Protein AF-T1JLQ7-F1 (afdb_monomer)

Solvent-accessible surface area (backbone atoms only — not comparable to full-atom values): 6907 Å² total; per-residue (Å²): 130,58,70,66,63,51,51,53,50,53,52,53,52,49,52,54,32,50,50,35,43,52,52,20,44,56,39,34,32,53,50,39,44,56,54,45,49,69,65,42,47,67,55,52,51,51,57,48,54,60,64,57,67,78,54,85,83,66,60,71,68,65,51,54,50,54,48,51,49,52,51,50,53,52,50,52,50,53,30,51,53,48,30,54,50,51,54,52,53,52,38,51,51,38,30,52,45,31,39,65,68,73,32,59,87,49,60,69,72,59,25,52,55,50,18,46,48,50,26,23,50,50,45,34,46,57,33,62,67,68,117

Nearest PDB structures (foldseek):
  8bt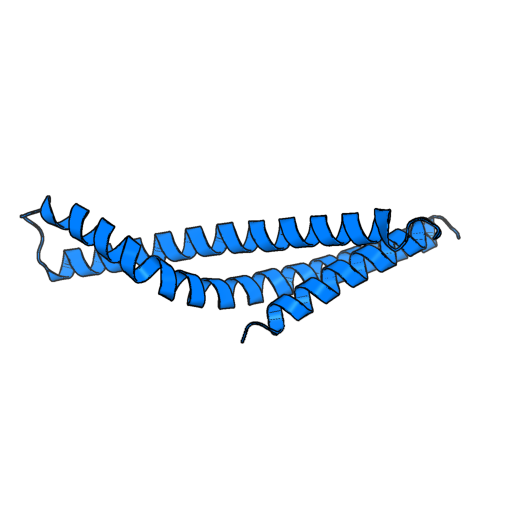k-assembly1_TC  TM=8.262E-01  e=4.090E-11  Canis lupus familiaris
  8rjd-assembly1_7  TM=8.054E-01  e=7.002E-11  Canis lupus familiaris
  8bf9-assembly1_G  TM=7.679E-01  e=6.349E-10  Ovis aries
  8b6l-assembly1_G  TM=8.122E-01  e=8.852E-09  Homo sapiens

InterPro domains:
  IPR009779 Translocon-associated protein subunit gamma [PF07074] (1-129)

Sequence (131 aa):
MDLYQSAILFVVITIVSTWLVAFAYRNVKFVLKHKIAQKREEAVSRDVMKKLVDDKKMAKKEKDERVLWKKNEVADYEATTFSIFYNNALYLMLVIFASFYLLRTVAPTVNYILSISIASGFIALLSTGTR

Secondary structure (DSSP, 8-state):
--HHHHHHHHHHHHHHHHHHHHHHHHHHHHHHHHHHHHHHHHHHHHHHHHHHSS-TTS-HHHHHHHHHHHHHHHHHHHHHHHHHHHHHHHHHHHHHHIIIIISTTS-HHHHHHHHHHHHHHHHHHHHHH--

Structure (mmCIF, N/CA/C/O backbone):
data_AF-T1JLQ7-F1
#
_entry.id   AF-T1JLQ7-F1
#
loop_
_atom_site.group_PDB
_atom_site.id
_atom_site.type_symbol
_atom_site.label_atom_id
_atom_site.label_alt_id
_atom_site.label_comp_id
_atom_site.label_asym_id
_atom_site.label_entity_id
_atom_site.label_seq_id
_atom_site.pdbx_PDB_ins_code
_atom_site.Cartn_x
_atom_site.Cartn_y
_atom_site.Cartn_z
_atom_site.occupancy
_atom_site.B_iso_or_equiv
_atom_site.auth_seq_id
_atom_site.auth_comp_id
_atom_site.auth_asym_id
_atom_site.auth_atom_id
_atom_site.pdbx_PDB_model_num
ATOM 1 N N . MET A 1 1 ? 12.356 -3.024 -27.732 1.00 56.62 1 MET A N 1
ATOM 2 C CA . MET A 1 1 ? 11.722 -3.944 -26.767 1.00 56.62 1 MET A CA 1
ATOM 3 C C . MET A 1 1 ? 10.509 -4.526 -27.450 1.00 56.62 1 MET A C 1
ATOM 5 O O . MET A 1 1 ? 9.632 -3.753 -27.819 1.00 56.62 1 MET A O 1
ATOM 9 N N . ASP A 1 2 ? 10.480 -5.838 -27.662 1.00 66.75 2 ASP A N 1
ATOM 10 C CA . ASP A 1 2 ? 9.300 -6.499 -28.213 1.00 66.75 2 ASP A CA 1
ATOM 11 C C . ASP A 1 2 ? 8.096 -6.281 -27.295 1.00 66.75 2 ASP A C 1
ATOM 13 O O . ASP A 1 2 ? 8.197 -6.328 -26.061 1.00 66.75 2 ASP A O 1
ATOM 17 N N . LEU A 1 3 ? 6.947 -5.998 -27.908 1.00 65.88 3 LEU A N 1
ATOM 18 C CA . LEU A 1 3 ? 5.705 -5.670 -27.208 1.00 65.88 3 LEU A CA 1
ATOM 19 C C . LEU A 1 3 ? 5.325 -6.777 -26.209 1.00 65.88 3 LEU A C 1
ATOM 21 O O . LEU A 1 3 ? 4.904 -6.493 -25.092 1.00 65.88 3 LEU A O 1
ATOM 25 N N . TYR A 1 4 ? 5.569 -8.034 -26.593 1.00 69.38 4 TYR A N 1
ATOM 26 C CA . TYR A 1 4 ? 5.339 -9.226 -25.777 1.00 69.38 4 TYR A CA 1
ATOM 27 C C . TYR A 1 4 ? 6.219 -9.280 -24.526 1.00 69.38 4 TYR A C 1
ATOM 29 O O . TYR A 1 4 ? 5.720 -9.519 -23.428 1.00 69.38 4 TYR A O 1
ATOM 37 N N . GLN A 1 5 ? 7.519 -9.014 -24.660 1.00 68.25 5 GLN A N 1
ATOM 38 C CA . GLN A 1 5 ? 8.440 -9.025 -23.522 1.00 68.25 5 GLN A CA 1
ATOM 39 C C . GLN A 1 5 ? 8.147 -7.869 -22.555 1.00 68.25 5 GLN A C 1
ATOM 41 O O . GLN A 1 5 ? 8.216 -8.037 -21.337 1.00 68.25 5 GLN A O 1
ATOM 46 N N . SER A 1 6 ? 7.744 -6.713 -23.091 1.00 72.06 6 SER A N 1
ATOM 47 C CA . SER A 1 6 ? 7.282 -5.582 -22.281 1.00 72.06 6 SER A CA 1
ATOM 48 C C . SER A 1 6 ? 5.995 -5.939 -21.534 1.00 72.06 6 SER A C 1
ATOM 50 O O . SER A 1 6 ? 5.924 -5.734 -20.327 1.00 72.06 6 SER A O 1
ATOM 52 N N . ALA A 1 7 ? 5.006 -6.533 -22.211 1.00 76.44 7 ALA A N 1
ATOM 53 C CA . ALA A 1 7 ? 3.726 -6.919 -21.616 1.00 76.44 7 ALA A CA 1
ATOM 54 C C . ALA A 1 7 ? 3.891 -7.897 -20.443 1.00 76.44 7 ALA A C 1
ATOM 56 O O . ALA A 1 7 ? 3.270 -7.712 -19.398 1.00 76.44 7 ALA A O 1
ATOM 57 N N . ILE A 1 8 ? 4.777 -8.888 -20.576 1.00 81.06 8 ILE A N 1
ATOM 58 C CA . ILE A 1 8 ? 5.090 -9.831 -19.492 1.00 81.06 8 ILE A CA 1
ATOM 59 C C . ILE A 1 8 ? 5.674 -9.089 -18.282 1.00 81.06 8 ILE A C 1
ATOM 61 O O . ILE A 1 8 ? 5.226 -9.301 -17.156 1.00 81.06 8 ILE A O 1
ATOM 65 N N . LEU A 1 9 ? 6.623 -8.174 -18.502 1.00 79.31 9 LEU A N 1
ATOM 66 C CA . LEU A 1 9 ? 7.206 -7.360 -17.431 1.00 79.31 9 LEU A CA 1
ATOM 67 C C . LEU A 1 9 ? 6.160 -6.477 -16.737 1.00 79.31 9 LEU A C 1
ATOM 69 O O . LEU A 1 9 ? 6.143 -6.415 -15.510 1.00 79.31 9 LEU A O 1
ATOM 73 N N . PHE A 1 10 ? 5.260 -5.844 -17.494 1.00 80.31 10 PHE A N 1
ATOM 74 C CA . PHE A 1 10 ? 4.155 -5.051 -16.946 1.00 80.31 10 PHE A CA 1
ATOM 75 C C . PHE A 1 10 ? 3.239 -5.891 -16.050 1.00 80.31 10 PHE A C 1
ATOM 77 O O . PHE A 1 10 ? 2.894 -5.459 -14.950 1.00 80.31 10 PHE A O 1
ATOM 84 N N . VAL A 1 11 ? 2.879 -7.102 -16.480 1.00 84.56 11 VAL A N 1
ATOM 85 C CA . VAL A 1 11 ? 2.036 -8.013 -15.692 1.00 84.56 11 VAL A CA 1
ATOM 86 C C . VAL A 1 11 ? 2.743 -8.426 -14.402 1.00 84.56 11 VAL A C 1
ATOM 88 O O . VAL A 1 11 ? 2.161 -8.309 -13.324 1.00 84.56 11 VAL A O 1
ATOM 91 N N . VAL A 1 12 ? 4.010 -8.841 -14.484 1.00 85.81 12 VAL A N 1
ATOM 92 C CA . VAL A 1 12 ? 4.786 -9.259 -13.306 1.00 85.81 12 VAL A CA 1
ATOM 93 C C . VAL A 1 12 ? 4.918 -8.111 -12.305 1.00 85.81 12 VAL A C 1
ATOM 95 O O . VAL A 1 12 ? 4.637 -8.301 -11.122 1.00 85.81 12 VAL A O 1
ATOM 98 N N . ILE A 1 13 ? 5.273 -6.907 -12.765 1.00 84.62 13 ILE A N 1
ATOM 99 C CA . ILE A 1 13 ? 5.430 -5.749 -11.876 1.00 84.62 13 ILE A CA 1
ATOM 100 C C . ILE A 1 13 ? 4.102 -5.361 -11.220 1.00 84.62 13 ILE A C 1
ATOM 102 O O . ILE A 1 13 ? 4.081 -4.988 -10.048 1.00 84.62 13 ILE A O 1
ATOM 106 N N . THR A 1 14 ? 2.990 -5.491 -11.948 1.00 83.69 14 THR A N 1
ATOM 107 C CA . THR A 1 14 ? 1.653 -5.175 -11.437 1.00 83.69 14 THR A CA 1
ATOM 108 C C . THR A 1 14 ? 1.226 -6.173 -10.366 1.00 83.69 14 THR A C 1
ATOM 110 O O . THR A 1 14 ? 0.666 -5.777 -9.347 1.00 83.69 14 THR A O 1
ATOM 113 N N . ILE A 1 15 ? 1.516 -7.464 -10.544 1.00 86.25 15 ILE A N 1
ATOM 114 C CA . ILE A 1 15 ? 1.210 -8.492 -9.539 1.00 86.25 15 ILE A CA 1
ATOM 115 C C . ILE A 1 15 ? 2.026 -8.251 -8.264 1.00 86.25 15 ILE A C 1
ATOM 117 O O . ILE A 1 15 ? 1.469 -8.253 -7.165 1.00 86.25 15 ILE A O 1
ATOM 121 N N . VAL A 1 16 ? 3.330 -7.990 -8.404 1.00 84.62 16 VAL A N 1
ATOM 122 C CA . VAL A 1 16 ? 4.218 -7.719 -7.263 1.00 84.62 16 VAL A CA 1
ATOM 123 C C . VAL A 1 16 ? 3.789 -6.448 -6.524 1.00 84.62 16 VAL A C 1
ATOM 125 O O . VAL A 1 16 ? 3.693 -6.458 -5.296 1.00 84.62 16 VAL A O 1
ATOM 128 N N . SER A 1 17 ? 3.468 -5.369 -7.245 1.00 78.81 17 SER A N 1
ATOM 129 C CA . SER A 1 17 ? 3.020 -4.120 -6.622 1.00 78.81 17 SER A CA 1
ATOM 130 C C . SER A 1 17 ? 1.670 -4.280 -5.928 1.00 78.81 17 SER A C 1
ATOM 132 O O . SER A 1 17 ? 1.506 -3.816 -4.802 1.00 78.81 17 SER A O 1
ATOM 134 N N . THR A 1 18 ? 0.734 -5.010 -6.540 1.00 83.88 18 THR A N 1
ATOM 135 C CA . THR A 1 18 ? -0.572 -5.318 -5.943 1.00 83.88 18 THR A CA 1
ATOM 136 C C . THR A 1 18 ? -0.397 -6.080 -4.635 1.00 83.88 18 THR A C 1
ATOM 138 O O . THR A 1 18 ? -1.051 -5.761 -3.644 1.00 83.88 18 THR A O 1
ATOM 141 N N . TRP A 1 19 ? 0.523 -7.048 -4.593 1.00 84.19 19 TRP A N 1
ATOM 142 C CA . TRP A 1 19 ? 0.819 -7.796 -3.375 1.00 84.19 19 TRP A CA 1
ATOM 143 C C . TRP A 1 19 ? 1.427 -6.913 -2.274 1.00 84.19 19 TRP A C 1
ATOM 145 O O . TRP A 1 19 ? 0.986 -6.975 -1.126 1.00 84.19 19 TRP A O 1
ATOM 155 N N . LEU A 1 20 ? 2.378 -6.037 -2.615 1.00 74.44 20 LEU A N 1
ATOM 156 C CA . LEU A 1 20 ? 2.984 -5.089 -1.668 1.00 74.44 20 LEU 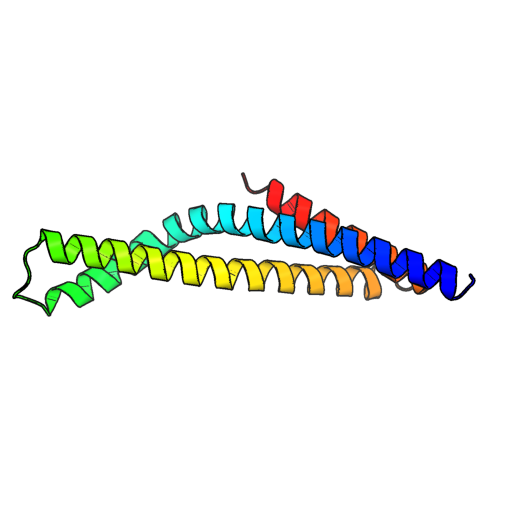A CA 1
ATOM 157 C C . LEU A 1 20 ? 1.969 -4.080 -1.113 1.00 74.44 20 LEU A C 1
ATOM 159 O O . LEU A 1 20 ? 1.958 -3.796 0.086 1.00 74.44 20 LEU A O 1
ATOM 163 N N . VAL A 1 21 ? 1.078 -3.571 -1.963 1.00 74.69 21 VAL A N 1
ATOM 164 C CA . VAL A 1 21 ? 0.002 -2.663 -1.551 1.00 74.69 21 VAL A CA 1
ATOM 165 C C . VAL A 1 21 ? -1.023 -3.401 -0.680 1.00 74.69 21 VAL A C 1
ATOM 167 O O . VAL A 1 21 ? -1.442 -2.877 0.353 1.00 74.69 21 VAL A O 1
ATOM 170 N N . ALA A 1 22 ? -1.356 -4.654 -1.010 1.00 75.00 22 ALA A N 1
ATOM 171 C CA . ALA A 1 22 ? -2.217 -5.499 -0.184 1.00 75.00 22 ALA A CA 1
ATOM 172 C C . ALA A 1 22 ? -1.618 -5.766 1.206 1.00 75.00 22 ALA A C 1
ATOM 174 O O . ALA A 1 22 ? -2.320 -5.694 2.221 1.00 75.00 22 ALA A O 1
ATOM 175 N N . PHE A 1 23 ? -0.311 -6.020 1.269 1.00 74.19 23 PHE A N 1
ATOM 176 C CA . PHE A 1 23 ? 0.425 -6.156 2.522 1.00 74.19 23 PHE A CA 1
ATOM 177 C C . PHE A 1 23 ? 0.361 -4.868 3.355 1.00 74.19 23 PHE A C 1
ATOM 179 O O . PHE A 1 23 ? 0.061 -4.912 4.551 1.00 74.19 23 PHE A O 1
ATOM 186 N N . ALA A 1 24 ? 0.542 -3.711 2.716 1.00 70.31 24 ALA A N 1
ATOM 187 C CA . ALA A 1 24 ? 0.423 -2.422 3.380 1.00 70.31 24 ALA A CA 1
ATOM 188 C C . ALA A 1 24 ? -1.001 -2.122 3.874 1.00 70.31 24 ALA A C 1
ATOM 190 O O . ALA A 1 24 ? -1.152 -1.576 4.964 1.00 70.31 24 ALA A O 1
ATOM 191 N N . TYR A 1 25 ? -2.068 -2.508 3.157 1.00 65.31 25 TYR A N 1
ATOM 192 C CA . TYR A 1 25 ? -3.435 -2.387 3.698 1.00 65.31 25 TYR A CA 1
ATOM 193 C C . TYR A 1 25 ? -3.588 -3.156 5.004 1.00 65.31 25 TYR A C 1
ATOM 195 O O . TYR A 1 25 ? -4.184 -2.648 5.951 1.00 65.31 25 TYR A O 1
ATOM 203 N N . ARG A 1 26 ? -3.034 -4.369 5.076 1.00 66.38 26 ARG A N 1
ATOM 204 C CA . ARG A 1 26 ? -3.149 -5.221 6.262 1.00 66.38 26 ARG A CA 1
ATOM 205 C C . ARG A 1 26 ? -2.437 -4.612 7.470 1.00 66.38 26 ARG A C 1
ATOM 207 O O . ARG A 1 26 ? -3.012 -4.557 8.556 1.00 66.38 26 ARG A O 1
ATOM 214 N N . ASN A 1 27 ? -1.225 -4.113 7.262 1.00 66.06 27 ASN A N 1
ATOM 215 C CA . ASN A 1 27 ? -0.403 -3.536 8.320 1.00 66.06 27 ASN A CA 1
ATOM 216 C C . ASN A 1 27 ? -0.888 -2.137 8.742 1.00 66.06 27 ASN A C 1
ATOM 218 O O . ASN A 1 27 ? -1.017 -1.879 9.939 1.00 66.06 27 ASN A O 1
ATOM 222 N N . VAL A 1 28 ? -1.261 -1.260 7.800 1.00 59.78 28 VAL A N 1
ATOM 223 C CA . VAL A 1 28 ? -1.864 0.044 8.129 1.00 59.78 28 VAL A CA 1
ATOM 224 C C . VAL A 1 28 ? -3.193 -0.143 8.844 1.00 59.78 28 VAL A C 1
ATOM 226 O O . VAL A 1 28 ? -3.409 0.526 9.846 1.00 59.78 28 VAL A O 1
ATOM 229 N N . LYS A 1 29 ? -4.053 -1.085 8.427 1.00 54.19 29 LYS A N 1
ATOM 230 C CA . LYS A 1 29 ? -5.295 -1.406 9.153 1.00 54.19 29 LYS A CA 1
ATOM 231 C C . LYS A 1 29 ? -5.022 -1.792 10.609 1.00 54.19 29 LYS A C 1
ATOM 233 O O . LYS A 1 29 ? -5.760 -1.361 11.489 1.00 54.19 29 LYS A O 1
ATOM 238 N N . PHE A 1 30 ? -3.972 -2.568 10.875 1.00 57.28 30 PHE A N 1
ATOM 239 C CA . PHE A 1 30 ? -3.616 -2.986 12.233 1.00 57.28 30 PHE A CA 1
ATOM 240 C C . PHE A 1 30 ? -3.158 -1.804 13.104 1.00 57.28 30 PHE A C 1
ATOM 242 O O . PHE A 1 30 ? -3.676 -1.602 14.202 1.00 57.28 30 PHE A O 1
ATOM 249 N N . VAL A 1 31 ? -2.258 -0.965 12.581 1.00 57.44 31 VAL A N 1
ATOM 250 C CA . VAL A 1 31 ? -1.769 0.241 13.272 1.00 57.44 31 VAL A CA 1
ATOM 251 C C . VAL A 1 31 ? -2.890 1.264 13.470 1.00 57.44 31 VAL A C 1
ATOM 253 O O . VAL A 1 31 ? -3.019 1.862 14.542 1.00 57.44 31 VAL A O 1
ATOM 256 N N . LEU A 1 32 ? -3.733 1.464 12.455 1.00 55.66 32 LEU A N 1
ATOM 257 C CA . LEU A 1 32 ? -4.857 2.386 12.545 1.00 55.66 32 LEU A CA 1
ATOM 258 C C . LEU A 1 32 ? -5.941 1.887 13.474 1.00 55.66 32 LEU A C 1
ATOM 260 O O . LEU A 1 32 ? -6.494 2.711 14.184 1.00 55.66 32 LEU A O 1
ATOM 264 N N . LYS A 1 33 ? -6.226 0.584 13.536 1.00 51.38 33 LYS A N 1
ATOM 265 C CA . LYS A 1 33 ? -7.180 0.048 14.512 1.00 51.38 33 LYS A CA 1
ATOM 266 C C . LYS A 1 33 ? -6.742 0.388 15.938 1.00 51.38 33 LYS A C 1
ATOM 268 O O . LYS A 1 33 ? -7.568 0.845 16.716 1.00 51.38 33 LYS A O 1
ATOM 273 N N . HIS A 1 34 ? -5.449 0.282 16.251 1.00 56.12 34 HIS A N 1
ATOM 274 C CA . HIS A 1 34 ? -4.917 0.683 17.557 1.00 56.12 34 HIS A CA 1
ATOM 275 C C . HIS A 1 34 ? -5.005 2.203 17.797 1.00 56.12 34 HIS A C 1
ATOM 277 O O . HIS A 1 34 ? -5.506 2.644 18.830 1.00 56.12 34 HIS A O 1
ATOM 283 N N . LYS A 1 35 ? -4.574 3.032 16.834 1.00 54.03 35 LYS A N 1
ATOM 284 C CA . LYS A 1 35 ? -4.598 4.504 16.975 1.00 54.03 35 LYS A CA 1
ATOM 285 C C . LYS A 1 35 ? -6.013 5.096 16.964 1.00 54.03 35 LYS A C 1
ATOM 287 O O . LYS A 1 35 ? -6.278 6.059 17.679 1.00 54.03 35 LYS A O 1
ATOM 292 N N . ILE A 1 36 ? -6.917 4.543 16.158 1.00 53.34 36 ILE A N 1
ATOM 293 C CA . ILE A 1 36 ? -8.330 4.932 16.094 1.00 53.34 36 ILE A CA 1
ATOM 294 C C . ILE A 1 36 ? -9.042 4.456 17.353 1.00 53.34 36 ILE A C 1
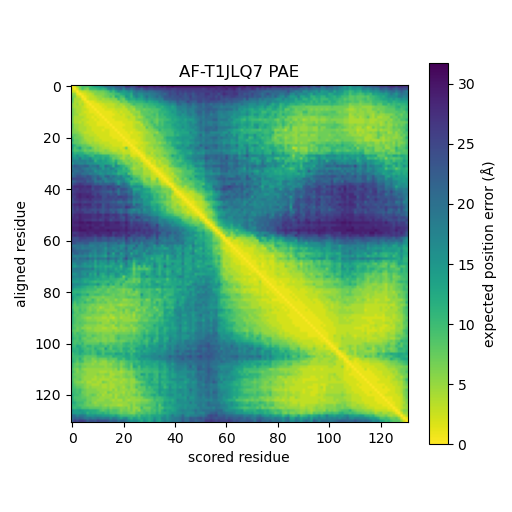ATOM 296 O O . ILE A 1 36 ? -9.766 5.260 17.922 1.00 53.34 36 ILE A O 1
ATOM 300 N N . ALA A 1 37 ? -8.787 3.242 17.856 1.00 52.38 37 ALA A N 1
ATOM 301 C CA . ALA A 1 37 ? -9.308 2.819 19.158 1.00 52.38 37 ALA A CA 1
ATOM 302 C C . ALA A 1 37 ? -8.933 3.828 20.256 1.00 52.38 37 ALA A C 1
ATOM 304 O O . ALA A 1 37 ? -9.825 4.319 20.934 1.00 52.38 37 ALA A O 1
ATOM 305 N N . GLN A 1 38 ? -7.669 4.261 20.324 1.00 53.22 38 GLN A N 1
ATOM 306 C CA . GLN A 1 38 ? -7.216 5.255 21.307 1.00 53.22 38 GLN A CA 1
ATOM 307 C C . GLN A 1 38 ? -7.819 6.662 21.116 1.00 53.22 38 GLN A C 1
ATOM 309 O O . GLN A 1 38 ? -8.150 7.321 22.095 1.00 53.22 38 GLN A O 1
ATOM 314 N N . LYS A 1 39 ? -7.976 7.157 19.877 1.00 57.81 39 LYS A N 1
ATOM 315 C CA . LYS A 1 39 ? -8.512 8.516 19.617 1.00 57.81 39 LYS A CA 1
ATOM 316 C C . LYS A 1 39 ? -10.041 8.601 19.573 1.00 57.81 39 LYS A C 1
ATOM 318 O O . LYS A 1 39 ? -10.597 9.658 19.864 1.00 57.81 39 LYS A O 1
ATOM 323 N N . ARG A 1 40 ? -10.732 7.535 19.162 1.00 51.78 40 ARG A N 1
ATOM 324 C CA . ARG A 1 40 ? -12.201 7.478 19.068 1.00 51.78 40 ARG A CA 1
ATOM 325 C C . ARG A 1 40 ? -12.847 6.897 20.320 1.00 51.78 40 ARG A C 1
ATOM 327 O O . ARG A 1 40 ? -14.035 7.156 20.489 1.00 51.78 40 ARG A O 1
ATOM 334 N N . GLU A 1 41 ? -12.125 6.213 21.215 1.00 50.28 41 GLU A N 1
ATOM 335 C CA . GLU A 1 41 ? -12.685 5.735 22.491 1.00 50.28 41 GLU A CA 1
ATOM 336 C C . GLU A 1 41 ? -13.409 6.852 23.245 1.00 50.28 41 GLU A C 1
ATOM 338 O O . GLU A 1 41 ? -14.570 6.700 23.619 1.00 50.28 41 GLU A O 1
ATOM 343 N N . GLU A 1 42 ? -12.771 8.012 23.402 1.00 51.88 42 GLU A N 1
ATOM 344 C CA . GLU A 1 42 ? -13.319 9.116 24.195 1.00 51.88 42 GLU A CA 1
ATOM 345 C C . GLU A 1 42 ? -14.487 9.852 23.521 1.00 51.88 42 GLU A C 1
ATOM 347 O O . GLU A 1 42 ? -15.365 10.399 24.198 1.00 51.88 42 GLU A O 1
ATOM 352 N N . ALA A 1 43 ? -14.508 9.910 22.188 1.00 53.19 43 ALA A N 1
ATOM 353 C CA . ALA A 1 43 ? -15.589 10.540 21.428 1.00 53.19 43 ALA A CA 1
ATOM 354 C C . ALA A 1 43 ? -16.808 9.610 21.351 1.00 53.19 43 ALA A C 1
ATOM 356 O O . ALA A 1 43 ? -17.927 10.000 21.680 1.00 53.19 43 ALA A O 1
ATOM 357 N N . VAL A 1 44 ? -16.570 8.338 21.029 1.00 51.56 44 VAL A N 1
ATOM 358 C CA . VAL A 1 44 ? -17.611 7.317 20.930 1.00 51.56 44 VAL A CA 1
ATOM 359 C C . VAL A 1 44 ? -18.168 6.973 22.318 1.00 51.56 44 VAL A C 1
ATOM 361 O O . VAL A 1 44 ? -19.364 6.732 22.455 1.00 51.56 44 VAL A O 1
ATOM 364 N N . SER A 1 45 ? -17.365 7.004 23.389 1.00 51.88 45 SER A N 1
ATOM 365 C CA . SER A 1 45 ? -17.889 6.832 24.752 1.00 51.88 45 SER A CA 1
ATOM 366 C C . SER A 1 45 ? -18.844 7.954 25.163 1.00 51.88 45 SER A C 1
ATOM 368 O O . SER A 1 45 ? -19.885 7.668 25.751 1.00 51.88 45 SER A O 1
ATOM 370 N N . ARG A 1 46 ? -18.575 9.205 24.764 1.00 60.41 46 ARG A N 1
ATOM 371 C CA . ARG A 1 46 ? -19.488 10.340 24.994 1.00 60.41 46 ARG A CA 1
ATOM 372 C C . ARG A 1 46 ? -20.782 10.245 24.190 1.00 60.41 46 ARG A C 1
ATOM 374 O O . ARG A 1 46 ? -21.853 10.457 24.757 1.00 60.41 46 ARG A O 1
ATOM 381 N N . ASP A 1 47 ? -20.700 9.903 22.908 1.00 57.72 47 ASP A N 1
ATOM 382 C CA . ASP A 1 47 ? -21.887 9.801 22.049 1.00 57.72 47 ASP A CA 1
ATOM 383 C C . ASP A 1 47 ? -22.786 8.629 22.437 1.00 57.72 47 ASP A C 1
ATOM 385 O O . ASP A 1 47 ? -24.016 8.725 22.393 1.00 57.72 47 ASP A O 1
ATOM 389 N N . VAL A 1 48 ? -22.184 7.526 22.878 1.00 55.31 48 VAL A N 1
ATOM 390 C CA . VAL A 1 48 ? -22.946 6.365 23.317 1.00 55.31 48 VAL A CA 1
ATOM 391 C C . VAL A 1 48 ? -23.535 6.569 24.716 1.00 55.31 48 VAL A C 1
ATOM 393 O O . VAL A 1 48 ? -24.692 6.213 24.935 1.00 55.31 48 VAL A O 1
ATOM 396 N N . MET A 1 49 ? -22.817 7.232 25.630 1.00 52.41 49 MET A N 1
ATOM 397 C CA . MET A 1 49 ? -23.378 7.636 26.924 1.00 52.41 49 MET A CA 1
ATOM 398 C C . MET A 1 49 ? -24.589 8.565 26.739 1.00 52.41 49 MET A C 1
ATOM 400 O O . MET A 1 49 ? -25.583 8.399 27.436 1.00 52.41 49 MET A O 1
ATOM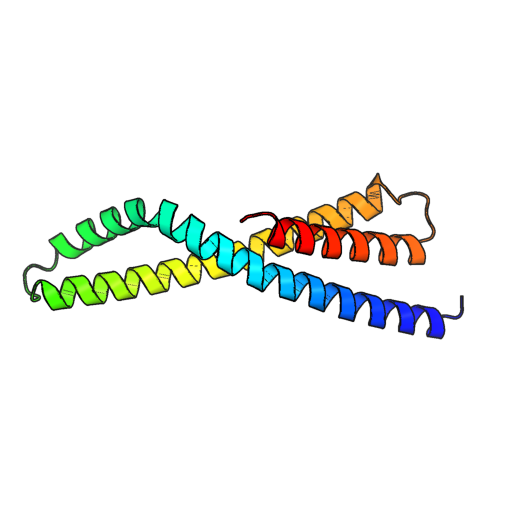 404 N N . LYS A 1 50 ? -24.566 9.478 25.754 1.00 59.91 50 LYS A N 1
ATOM 405 C CA . LYS A 1 50 ? -25.723 10.328 25.417 1.00 59.91 50 LYS A CA 1
ATOM 406 C C . LYS A 1 50 ? -26.927 9.536 24.898 1.00 59.91 50 LYS A C 1
ATOM 408 O O . LYS A 1 50 ? -28.040 9.811 25.325 1.00 59.91 50 LYS A O 1
ATOM 413 N N . LYS A 1 51 ? -26.724 8.539 24.027 1.00 56.38 51 LYS A N 1
ATOM 414 C CA . LYS A 1 51 ? -27.825 7.711 23.487 1.00 56.38 51 LYS A CA 1
ATOM 415 C C . LYS A 1 51 ? -28.430 6.739 24.510 1.00 56.38 51 LYS A C 1
ATOM 417 O O . LYS A 1 51 ? -29.585 6.360 24.371 1.00 56.38 51 LYS A O 1
ATOM 422 N N . LEU A 1 52 ? -27.682 6.345 25.542 1.00 51.41 52 LEU A N 1
ATOM 423 C CA . LEU A 1 52 ? -28.165 5.445 26.602 1.00 51.41 52 LEU A CA 1
ATOM 424 C C . LEU A 1 52 ? -29.001 6.127 27.692 1.00 51.41 52 LEU A C 1
ATOM 426 O O . LEU A 1 52 ? -29.656 5.428 28.474 1.00 51.41 52 LEU A O 1
ATOM 430 N N . VAL A 1 53 ? -28.964 7.460 27.768 1.00 54.03 53 VAL A N 1
ATOM 431 C CA . VAL A 1 53 ? -29.731 8.240 28.752 1.00 54.03 53 VAL A CA 1
ATOM 432 C C . VAL A 1 53 ? -31.231 8.236 28.430 1.00 54.03 53 VAL A C 1
ATOM 434 O O . VAL A 1 53 ? -32.033 8.247 29.364 1.00 54.03 53 VAL A O 1
ATOM 437 N N . ASP A 1 54 ? -31.619 8.121 27.155 1.00 53.22 54 ASP A N 1
ATOM 438 C CA . ASP A 1 54 ? -33.033 8.115 26.745 1.00 53.22 54 ASP A CA 1
ATOM 439 C C . ASP A 1 54 ? -33.759 6.791 27.042 1.00 53.22 54 ASP A C 1
ATOM 441 O O . ASP A 1 54 ? -34.962 6.775 27.301 1.00 53.22 54 ASP A O 1
ATOM 445 N N . ASP A 1 55 ? -33.045 5.665 27.099 1.00 50.16 55 ASP A N 1
ATOM 446 C CA . ASP A 1 55 ? -33.679 4.344 27.142 1.00 50.16 55 ASP A CA 1
ATOM 447 C C . ASP A 1 55 ? -33.852 3.811 28.574 1.00 50.16 55 ASP A C 1
ATOM 449 O O . ASP A 1 55 ? -33.302 2.782 28.949 1.00 50.16 55 ASP A O 1
ATOM 453 N N . LYS A 1 56 ? -34.593 4.502 29.449 1.00 55.12 56 LYS A N 1
ATOM 454 C CA . LYS A 1 56 ? -34.714 4.189 30.900 1.00 55.12 56 LYS A CA 1
ATOM 455 C C . LYS A 1 56 ? -35.173 2.757 31.290 1.00 55.12 56 LYS A C 1
ATOM 457 O O . LYS A 1 56 ? -35.200 2.466 32.482 1.00 55.12 56 LYS A O 1
ATOM 462 N N . LYS A 1 57 ? -35.495 1.854 30.348 1.00 56.41 57 LYS A N 1
ATOM 463 C CA . LYS A 1 57 ? -36.108 0.530 30.610 1.00 56.41 57 LYS A CA 1
ATOM 464 C C . LYS A 1 57 ? -35.243 -0.727 30.399 1.00 56.41 57 LYS A C 1
ATOM 466 O O . LYS A 1 57 ? -35.712 -1.802 30.754 1.00 56.41 57 LYS A O 1
ATOM 471 N N . MET A 1 58 ? -34.013 -0.650 29.880 1.00 55.41 58 MET A N 1
ATOM 472 C CA . MET A 1 58 ? -33.162 -1.857 29.737 1.00 55.41 58 MET A CA 1
ATOM 473 C C . MET A 1 58 ? -32.157 -2.023 30.889 1.00 55.41 58 MET A C 1
ATOM 475 O O . MET A 1 58 ? -31.608 -1.034 31.389 1.00 55.41 58 MET A O 1
ATOM 479 N N . ALA A 1 59 ? -31.902 -3.276 31.289 1.00 62.22 59 ALA A N 1
ATOM 480 C CA . ALA A 1 59 ? -30.939 -3.636 32.326 1.00 62.22 59 ALA A CA 1
ATOM 481 C C . ALA A 1 59 ? -29.530 -3.125 31.973 1.00 62.22 59 ALA A C 1
ATOM 483 O O . ALA A 1 59 ? -29.073 -3.250 30.837 1.00 62.22 59 ALA A O 1
ATOM 484 N N . LYS A 1 60 ? -28.832 -2.553 32.962 1.00 63.94 60 LYS A N 1
ATOM 485 C CA . LYS A 1 60 ? -27.547 -1.847 32.790 1.00 63.94 60 LYS A CA 1
ATOM 486 C C . LYS A 1 60 ? -26.496 -2.678 32.027 1.00 63.94 60 LYS A C 1
ATOM 488 O O . LYS A 1 60 ? -25.841 -2.149 31.141 1.00 63.94 60 LYS A O 1
ATOM 493 N N . LYS A 1 61 ? -26.429 -3.990 32.292 1.00 65.94 61 LYS A N 1
ATOM 494 C CA . LYS A 1 61 ? -25.531 -4.933 31.599 1.00 65.94 61 LYS A CA 1
ATOM 495 C C . LYS A 1 61 ? -25.831 -5.097 30.104 1.00 65.94 61 LYS A C 1
ATOM 497 O O . LYS A 1 61 ? -24.910 -5.069 29.301 1.00 65.94 61 LYS A O 1
ATOM 502 N N . GLU A 1 62 ? -27.099 -5.251 29.730 1.00 69.50 62 GLU A N 1
ATOM 503 C CA . GLU A 1 62 ? -27.490 -5.515 28.336 1.00 69.50 62 GLU A CA 1
ATOM 504 C C . GLU A 1 62 ? -27.294 -4.271 27.453 1.00 69.50 62 GLU A C 1
ATOM 506 O O . GLU A 1 62 ? -26.931 -4.357 26.280 1.00 69.50 62 GLU A O 1
ATOM 511 N N . LYS A 1 63 ? -27.475 -3.087 28.051 1.00 66.94 63 LYS A N 1
ATOM 512 C CA . LYS A 1 63 ? -27.114 -1.807 27.437 1.00 66.94 63 LYS A CA 1
ATOM 513 C C . LYS A 1 63 ? -25.615 -1.702 27.202 1.00 66.94 63 LYS A C 1
ATOM 515 O O . LYS A 1 63 ? -25.220 -1.438 26.072 1.00 66.94 63 LYS A O 1
ATOM 520 N N . ASP A 1 64 ? -24.801 -1.924 28.234 1.00 67.62 64 ASP A N 1
ATOM 521 C CA . ASP A 1 64 ? -23.342 -1.802 28.142 1.00 67.62 64 ASP A CA 1
ATOM 522 C C . ASP A 1 64 ? -22.750 -2.763 27.096 1.00 67.62 64 ASP A C 1
ATOM 524 O O . ASP A 1 64 ? -21.824 -2.396 26.375 1.00 67.62 64 ASP A O 1
ATOM 528 N N . GLU A 1 65 ? -23.334 -3.951 26.926 1.00 74.69 65 GLU A N 1
ATOM 529 C CA . GLU A 1 65 ? -22.909 -4.926 25.918 1.00 74.69 65 GLU A CA 1
ATOM 530 C C . GLU A 1 65 ? -23.274 -4.508 24.484 1.00 74.69 65 GLU A C 1
ATOM 532 O O . GLU A 1 65 ? -22.417 -4.525 23.598 1.00 74.69 65 GLU A O 1
ATOM 537 N N . ARG A 1 66 ? -24.506 -4.033 24.241 1.00 70.19 66 ARG A N 1
ATOM 538 C CA . ARG A 1 66 ? -24.901 -3.499 22.918 1.00 70.19 66 ARG A CA 1
ATOM 539 C C . ARG A 1 66 ? -24.089 -2.275 22.531 1.00 70.19 66 ARG A C 1
ATOM 541 O O . ARG A 1 66 ? -23.775 -2.071 21.362 1.00 70.19 66 ARG A O 1
ATOM 548 N N . VAL A 1 67 ? -23.761 -1.457 23.518 1.00 68.75 67 VAL A N 1
ATOM 549 C CA . VAL A 1 67 ? -22.881 -0.303 23.382 1.00 68.75 67 VAL A CA 1
ATOM 550 C C . VAL A 1 67 ? -21.507 -0.768 22.950 1.00 68.75 67 VAL A C 1
ATOM 552 O O . VAL A 1 67 ? -21.029 -0.308 21.921 1.00 68.75 67 VAL A O 1
ATOM 555 N N . LEU A 1 68 ? -20.906 -1.713 23.671 1.00 67.88 68 LEU A N 1
ATOM 556 C CA . LEU A 1 68 ? -19.591 -2.251 23.342 1.00 67.88 68 LEU A CA 1
ATOM 557 C C . LEU A 1 68 ? -19.555 -2.851 21.927 1.00 67.88 68 LEU A C 1
ATOM 559 O O . LEU A 1 68 ? -18.643 -2.554 21.158 1.00 67.88 68 LEU A O 1
ATOM 563 N N . TRP A 1 69 ? -20.587 -3.617 21.560 1.00 73.56 69 TRP A N 1
ATOM 564 C CA . TRP A 1 69 ? -20.770 -4.159 20.212 1.00 73.56 69 TRP A CA 1
ATOM 565 C C . TRP A 1 69 ? -20.782 -3.046 19.161 1.00 73.56 69 TRP A C 1
ATOM 567 O O . TRP A 1 69 ? -20.000 -3.073 18.213 1.00 73.56 69 TRP A O 1
ATOM 577 N N . LYS A 1 70 ? -21.626 -2.023 19.348 1.00 72.38 70 LYS A N 1
ATOM 578 C CA . LYS A 1 70 ? -21.796 -0.947 18.362 1.00 72.38 70 LYS A CA 1
ATOM 579 C C . LYS A 1 70 ? -20.555 -0.064 18.270 1.00 72.38 70 LYS A C 1
ATOM 581 O O . LYS A 1 70 ? -20.235 0.425 17.192 1.00 72.38 70 LYS A O 1
ATOM 586 N N . LYS A 1 71 ? -19.826 0.101 19.381 1.00 67.88 71 LYS A N 1
ATOM 587 C CA . LYS A 1 71 ? -18.511 0.752 19.406 1.00 67.88 71 LYS A CA 1
ATOM 588 C C . LYS A 1 71 ? -17.494 -0.022 18.569 1.00 67.88 71 LYS A C 1
ATOM 590 O O . LYS A 1 71 ? -16.807 0.597 17.764 1.00 67.88 71 LYS A O 1
ATOM 595 N N . ASN A 1 72 ? -17.426 -1.344 18.723 1.00 71.44 72 ASN A N 1
ATOM 596 C CA . ASN A 1 72 ? -16.523 -2.186 17.936 1.00 71.44 72 ASN A CA 1
ATOM 597 C C . ASN A 1 72 ? -16.885 -2.193 16.449 1.00 71.44 72 ASN A C 1
ATOM 599 O O . ASN A 1 72 ? -15.999 -2.048 15.614 1.00 71.44 72 ASN A O 1
ATOM 603 N N . GLU A 1 73 ? -18.170 -2.300 16.115 1.00 74.75 73 GLU A N 1
ATOM 604 C CA . GLU A 1 73 ? -18.634 -2.313 14.725 1.00 74.75 73 GLU A CA 1
ATOM 605 C C . GLU A 1 73 ? -18.319 -0.988 14.011 1.00 74.75 73 GLU A C 1
ATOM 607 O O . GLU A 1 73 ? -17.737 -0.984 12.925 1.00 74.75 73 GLU A O 1
ATOM 612 N N . VAL A 1 74 ? -18.616 0.152 14.651 1.00 71.75 74 VAL A N 1
ATOM 613 C CA . VAL A 1 74 ? -18.300 1.481 14.101 1.00 71.75 74 VAL A CA 1
ATOM 614 C C . VAL A 1 74 ? -16.788 1.689 14.001 1.00 71.75 74 VAL A C 1
ATOM 616 O O . VAL A 1 74 ? -16.312 2.196 12.987 1.00 71.75 74 VAL A O 1
ATOM 619 N N . ALA A 1 75 ? -16.018 1.264 15.007 1.00 65.69 75 ALA A N 1
ATOM 620 C CA . ALA A 1 75 ? -14.562 1.372 14.979 1.00 65.69 75 ALA A CA 1
ATOM 621 C C . ALA A 1 75 ? -13.939 0.530 13.855 1.00 65.69 75 ALA A C 1
ATOM 623 O O . ALA A 1 75 ? -13.050 1.013 13.154 1.00 65.69 75 ALA A O 1
ATOM 624 N N . ASP A 1 76 ? -14.419 -0.697 13.637 1.00 70.31 76 ASP A N 1
ATOM 625 C CA . ASP A 1 76 ? -13.928 -1.556 12.559 1.00 70.31 76 ASP A CA 1
ATOM 626 C C . ASP A 1 76 ? -14.317 -1.023 11.174 1.00 70.31 76 ASP A C 1
ATOM 628 O O . ASP A 1 76 ? -13.506 -1.099 10.240 1.00 70.31 76 ASP A O 1
ATOM 632 N N . TYR A 1 77 ? -15.506 -0.430 11.033 1.00 73.12 77 TYR A N 1
ATOM 633 C CA . TYR A 1 77 ? -15.947 0.191 9.784 1.00 73.12 77 TYR A CA 1
ATOM 634 C C . TYR A 1 77 ? -15.151 1.461 9.447 1.00 73.12 77 TYR A C 1
ATOM 636 O O . TYR A 1 77 ? -14.626 1.590 8.335 1.00 73.12 77 TYR A O 1
ATOM 644 N N . GLU A 1 78 ? -15.001 2.382 10.407 1.00 69.06 78 GLU A N 1
ATOM 645 C CA . GLU A 1 78 ? -14.217 3.610 10.227 1.00 69.06 78 GLU A CA 1
ATOM 646 C C . GLU A 1 78 ? -12.736 3.287 9.966 1.00 69.06 78 GLU A C 1
ATOM 648 O O . GLU A 1 78 ? -12.137 3.843 9.042 1.00 69.06 78 GLU A O 1
ATOM 653 N N . ALA A 1 79 ? -12.148 2.338 10.706 1.00 67.12 79 ALA A N 1
ATOM 654 C CA . ALA A 1 79 ? -10.758 1.928 10.510 1.00 67.12 79 ALA A CA 1
ATOM 655 C C . ALA A 1 79 ? -10.533 1.257 9.149 1.00 67.12 79 ALA A C 1
ATOM 657 O O . ALA A 1 79 ? -9.531 1.522 8.478 1.00 67.12 79 ALA A O 1
ATOM 658 N N . THR A 1 80 ? -11.468 0.414 8.703 1.00 71.62 80 THR A N 1
ATOM 659 C CA . THR A 1 80 ? -11.374 -0.228 7.385 1.00 71.62 80 THR A CA 1
ATOM 660 C C . THR A 1 80 ? -11.483 0.812 6.272 1.00 71.62 80 THR A C 1
ATOM 662 O O . THR A 1 80 ? -10.623 0.852 5.396 1.00 71.62 80 THR A O 1
ATOM 665 N N . THR A 1 81 ? -12.456 1.720 6.344 1.00 75.12 81 THR A N 1
ATOM 666 C CA . THR A 1 81 ? -12.642 2.765 5.326 1.00 75.12 81 THR A CA 1
ATOM 667 C C . THR A 1 81 ? -11.432 3.695 5.243 1.00 75.12 81 THR A C 1
ATOM 669 O O . THR A 1 81 ? -10.919 3.960 4.155 1.00 75.12 81 THR A O 1
ATOM 672 N N . PHE A 1 82 ? -10.918 4.147 6.391 1.00 70.88 82 PHE A N 1
ATOM 673 C CA . PHE A 1 82 ? -9.767 5.043 6.421 1.00 70.88 82 PHE A CA 1
ATOM 674 C C . PHE A 1 82 ? -8.494 4.351 5.925 1.00 70.88 82 PHE A C 1
ATOM 676 O O . PHE A 1 82 ? -7.742 4.946 5.159 1.00 70.88 82 PHE A O 1
ATOM 683 N N . SER A 1 83 ? -8.244 3.098 6.322 1.00 65.44 83 SER A N 1
ATOM 684 C CA . SER A 1 83 ? -7.049 2.365 5.870 1.00 65.44 83 SER A CA 1
ATOM 685 C C . SER A 1 83 ? -7.024 2.165 4.352 1.00 65.44 83 SER A C 1
ATOM 687 O O . SER A 1 83 ? -5.970 2.337 3.739 1.00 65.44 83 SER A O 1
ATOM 689 N N . ILE A 1 84 ? -8.177 1.885 3.734 1.00 76.38 84 ILE A N 1
ATOM 690 C CA . ILE A 1 84 ? -8.303 1.785 2.274 1.00 76.38 84 ILE A CA 1
ATOM 691 C C . ILE A 1 84 ? -8.032 3.144 1.624 1.00 76.38 84 ILE A C 1
ATOM 693 O O . ILE A 1 84 ? -7.201 3.240 0.721 1.00 76.38 84 ILE A O 1
ATOM 697 N N . PHE A 1 85 ? -8.708 4.199 2.087 1.00 76.50 85 PHE A N 1
ATOM 698 C CA . PHE A 1 85 ? -8.580 5.531 1.500 1.00 76.50 85 PHE A CA 1
ATOM 699 C C . PHE A 1 85 ? -7.157 6.085 1.620 1.00 76.50 85 PHE A C 1
ATOM 701 O O . PHE A 1 85 ? -6.588 6.520 0.623 1.00 76.50 85 PHE A O 1
ATOM 708 N N . TYR A 1 86 ? -6.562 6.027 2.814 1.00 73.44 86 TYR A N 1
ATOM 709 C CA . TYR A 1 86 ? -5.236 6.581 3.081 1.00 73.44 86 TYR A CA 1
ATOM 710 C C . TYR A 1 86 ? -4.154 5.899 2.242 1.00 73.44 86 TYR A C 1
ATOM 712 O O . TYR A 1 86 ? -3.384 6.582 1.570 1.00 73.44 86 TYR A O 1
ATOM 720 N N . ASN A 1 87 ? -4.131 4.564 2.208 1.00 74.69 87 ASN A N 1
ATOM 721 C CA . ASN A 1 87 ? -3.134 3.840 1.421 1.00 74.69 87 ASN A CA 1
ATOM 722 C C . ASN A 1 87 ? -3.317 4.053 -0.085 1.00 74.69 87 ASN A C 1
ATOM 724 O O . ASN A 1 87 ? -2.324 4.192 -0.793 1.00 74.69 87 ASN A O 1
ATOM 728 N N . ASN A 1 88 ? -4.557 4.133 -0.578 1.00 79.00 88 ASN A N 1
ATOM 729 C CA . ASN A 1 88 ? -4.821 4.432 -1.988 1.00 79.00 88 ASN A CA 1
ATOM 730 C C . ASN A 1 88 ? -4.419 5.852 -2.375 1.00 79.00 88 ASN A C 1
ATOM 732 O O . ASN A 1 88 ? -3.758 6.050 -3.394 1.00 79.00 88 ASN A O 1
ATOM 736 N N . ALA A 1 89 ? -4.791 6.839 -1.562 1.00 78.31 89 ALA A N 1
ATOM 737 C CA . ALA A 1 89 ? -4.444 8.232 -1.802 1.00 78.31 89 ALA A CA 1
ATOM 738 C C . ALA A 1 89 ? -2.923 8.432 -1.779 1.00 78.31 89 ALA A C 1
ATOM 740 O O . ALA A 1 89 ? -2.375 9.091 -2.660 1.00 78.31 89 ALA A O 1
ATOM 741 N N . LEU A 1 90 ? -2.233 7.815 -0.815 1.00 78.62 90 LEU A N 1
ATOM 742 C CA . LEU A 1 90 ? -0.781 7.902 -0.689 1.00 78.62 90 LEU A CA 1
ATOM 743 C C . LEU A 1 90 ? -0.068 7.162 -1.833 1.00 78.62 90 LEU A C 1
ATOM 745 O O . LEU A 1 90 ? 0.919 7.673 -2.356 1.00 78.62 90 LEU A O 1
ATOM 749 N N . TYR A 1 91 ? -0.606 6.025 -2.294 1.00 80.31 91 TYR A N 1
ATOM 750 C CA . TYR A 1 91 ? -0.099 5.312 -3.475 1.00 80.31 91 TYR A CA 1
ATOM 751 C C . TYR A 1 91 ? -0.190 6.165 -4.730 1.00 80.31 91 TYR A C 1
ATOM 753 O O . TYR A 1 91 ? 0.818 6.376 -5.400 1.00 80.31 91 TYR A O 1
ATOM 761 N N . LEU A 1 92 ? -1.367 6.718 -5.017 1.00 81.81 92 LEU A N 1
ATOM 762 C CA . LEU A 1 92 ? -1.559 7.571 -6.186 1.00 81.81 92 LEU A CA 1
ATOM 763 C C . LEU A 1 92 ? -0.693 8.831 -6.117 1.00 81.81 92 LEU A C 1
ATOM 765 O O . LEU A 1 92 ? -0.065 9.187 -7.111 1.00 81.81 92 LEU A O 1
ATOM 769 N N . MET A 1 93 ? -0.601 9.469 -4.947 1.00 82.88 93 MET A N 1
ATOM 770 C CA 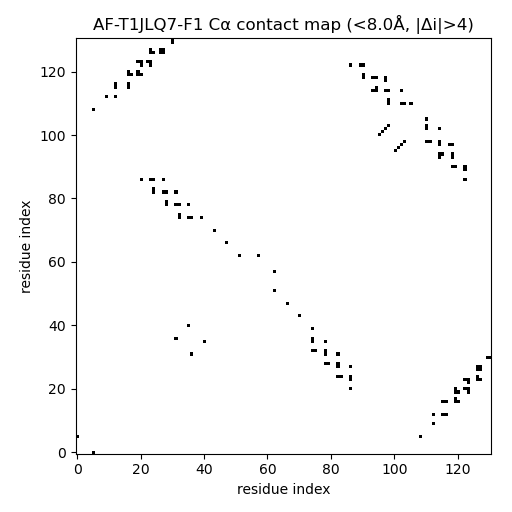. MET A 1 93 ? 0.253 10.640 -4.746 1.00 82.88 93 MET A CA 1
ATOM 771 C C . MET A 1 93 ? 1.720 10.326 -5.060 1.00 82.88 93 MET A C 1
ATOM 773 O O . MET A 1 93 ? 2.352 11.070 -5.808 1.00 82.88 93 MET A O 1
ATOM 777 N N . LEU A 1 94 ? 2.254 9.219 -4.534 1.00 80.94 94 LEU A N 1
ATOM 778 C CA . LEU A 1 94 ? 3.640 8.818 -4.775 1.00 80.94 94 LEU A CA 1
ATOM 779 C C . LEU A 1 94 ? 3.889 8.420 -6.226 1.00 80.94 94 LEU A C 1
ATOM 781 O O . LEU A 1 94 ? 4.916 8.806 -6.774 1.00 80.94 94 LEU A O 1
ATOM 785 N N . VAL A 1 95 ? 2.966 7.691 -6.861 1.00 83.75 95 VAL A N 1
ATOM 786 C CA . VAL A 1 95 ? 3.093 7.316 -8.277 1.00 83.75 95 VAL A CA 1
ATOM 787 C C . VAL A 1 95 ? 3.111 8.563 -9.158 1.00 83.75 95 VAL A C 1
ATOM 789 O O . VAL A 1 95 ? 3.993 8.692 -10.002 1.00 83.75 95 VAL A O 1
ATOM 792 N N . ILE A 1 96 ? 2.191 9.510 -8.943 1.00 85.88 96 ILE A N 1
ATOM 793 C CA . ILE A 1 96 ? 2.142 10.762 -9.712 1.00 85.88 96 ILE A CA 1
ATOM 794 C C . ILE A 1 96 ? 3.417 11.576 -9.473 1.00 85.88 96 ILE A C 1
ATOM 796 O O . ILE A 1 96 ? 4.056 12.017 -10.426 1.00 85.88 96 ILE A O 1
ATOM 800 N N . PHE A 1 97 ? 3.833 11.741 -8.218 1.00 83.00 97 PHE A N 1
ATOM 801 C CA . PHE A 1 97 ? 5.044 12.487 -7.895 1.00 83.00 97 PHE A CA 1
ATOM 802 C C . PHE A 1 97 ? 6.298 11.841 -8.508 1.00 83.00 97 PHE A C 1
ATOM 804 O O . PHE A 1 97 ? 7.095 12.517 -9.159 1.00 83.00 97 PHE A O 1
ATOM 811 N N . ALA A 1 98 ? 6.452 10.522 -8.386 1.00 81.75 98 ALA A N 1
ATOM 812 C CA . ALA A 1 98 ? 7.581 9.800 -8.959 1.00 81.75 98 ALA A CA 1
ATOM 813 C C . ALA A 1 98 ? 7.594 9.878 -10.493 1.00 81.75 98 ALA A C 1
ATOM 815 O O . ALA A 1 98 ? 8.623 10.216 -11.079 1.00 81.75 98 ALA A O 1
ATOM 816 N N . SER A 1 99 ? 6.453 9.646 -11.147 1.00 83.44 99 SER A N 1
ATOM 817 C CA . SER A 1 99 ? 6.374 9.632 -12.609 1.00 83.44 99 SER A CA 1
ATOM 818 C C . SER A 1 99 ? 6.538 11.007 -13.247 1.00 83.44 99 SER A C 1
ATOM 820 O O . SER A 1 99 ? 7.218 11.106 -14.269 1.00 83.44 99 SER A O 1
ATOM 822 N N . PHE A 1 100 ? 5.945 12.057 -12.669 1.00 82.75 100 PHE A N 1
ATOM 823 C CA . PHE A 1 100 ? 5.937 13.394 -13.272 1.00 82.75 100 PHE A CA 1
ATOM 824 C C . PHE A 1 100 ? 7.085 14.296 -12.810 1.00 82.75 100 PHE A C 1
ATOM 826 O O . PHE A 1 100 ? 7.514 15.146 -13.588 1.00 82.75 100 PHE A O 1
ATOM 833 N N . TYR A 1 101 ? 7.592 14.133 -11.582 1.00 82.06 101 TYR A N 1
ATOM 834 C CA . TYR A 1 101 ? 8.648 15.002 -11.045 1.00 82.06 101 TYR A CA 1
ATOM 835 C C . TYR A 1 101 ? 10.025 14.334 -11.011 1.00 82.06 101 TYR A C 1
ATOM 837 O O . TYR A 1 101 ? 10.992 14.956 -11.446 1.00 82.06 101 TYR A O 1
ATOM 845 N N . LEU A 1 102 ? 10.136 13.085 -10.542 1.00 78.31 102 LEU A N 1
ATOM 846 C CA . LEU A 1 102 ? 11.440 12.411 -10.414 1.00 78.31 102 LEU A CA 1
ATOM 847 C C . LEU A 1 102 ? 11.919 11.786 -11.730 1.00 78.31 102 LEU A C 1
ATOM 849 O O . LEU A 1 102 ? 13.071 11.956 -12.117 1.00 78.31 102 LEU A O 1
ATOM 853 N N . LEU A 1 103 ? 11.040 11.067 -12.430 1.00 81.38 103 LEU A N 1
ATOM 854 C CA . LEU A 1 103 ? 11.396 10.219 -13.576 1.00 81.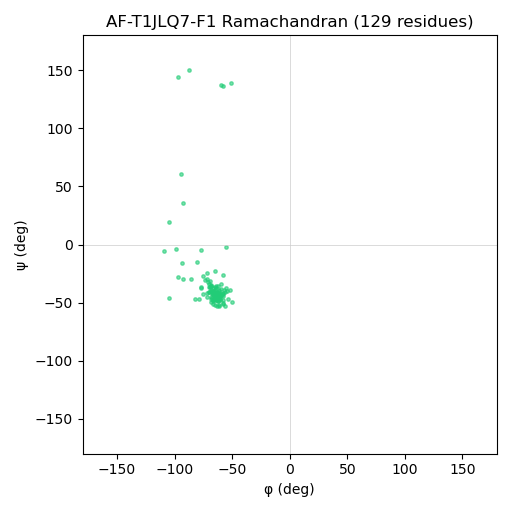38 103 LEU A CA 1
ATOM 855 C C . LEU A 1 103 ? 10.993 10.835 -14.929 1.00 81.38 103 LEU A C 1
ATOM 857 O O . LEU A 1 103 ? 10.911 10.130 -15.937 1.00 81.38 103 LEU A O 1
ATOM 861 N N . ARG A 1 104 ? 10.764 12.155 -14.981 1.00 79.38 104 ARG A N 1
ATOM 862 C CA . ARG A 1 104 ? 10.182 12.856 -16.145 1.00 79.38 104 ARG A CA 1
ATOM 86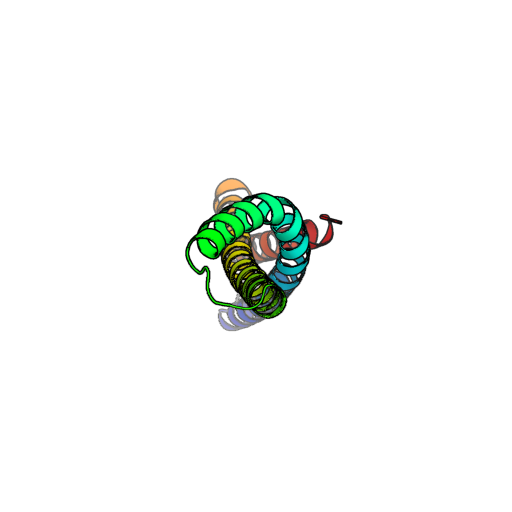3 C C . ARG A 1 104 ? 10.948 12.706 -17.463 1.00 79.38 104 ARG A C 1
ATOM 865 O O . ARG A 1 104 ? 10.361 12.874 -18.524 1.00 79.38 104 ARG A O 1
ATOM 872 N N . THR A 1 105 ? 12.257 12.464 -17.405 1.00 81.06 105 THR A N 1
ATOM 873 C CA . THR A 1 105 ? 13.146 12.346 -18.575 1.00 81.06 105 THR A CA 1
ATOM 874 C C . THR A 1 105 ? 13.430 10.896 -18.967 1.00 81.06 105 THR A C 1
ATOM 876 O O . THR A 1 105 ? 14.116 10.650 -19.957 1.00 81.06 105 THR A O 1
ATOM 879 N N . VAL A 1 106 ? 12.926 9.930 -18.199 1.00 83.69 106 VAL A N 1
ATOM 880 C CA . VAL A 1 106 ? 13.209 8.505 -18.384 1.00 83.69 106 VAL A CA 1
ATOM 881 C C . VAL A 1 106 ? 12.220 7.889 -19.375 1.00 83.69 106 VAL A C 1
ATOM 883 O O . VAL A 1 106 ? 11.068 8.313 -19.468 1.00 83.69 106 VAL A O 1
ATOM 886 N N . ALA A 1 107 ? 12.658 6.858 -20.106 1.00 83.81 107 ALA A N 1
ATOM 887 C CA . ALA A 1 107 ? 11.806 6.107 -21.024 1.00 83.81 107 ALA A CA 1
ATOM 888 C C . ALA A 1 107 ? 10.502 5.634 -20.334 1.00 83.81 107 ALA A C 1
ATOM 890 O O . ALA A 1 107 ? 10.572 5.141 -19.203 1.00 83.81 107 ALA A O 1
ATOM 891 N N . PRO A 1 108 ? 9.332 5.699 -21.003 1.00 80.12 108 PRO A N 1
ATOM 892 C CA . PRO A 1 108 ? 8.028 5.431 -20.380 1.00 80.12 108 PRO A CA 1
ATOM 893 C C . PRO A 1 108 ? 7.927 4.075 -19.671 1.00 80.12 108 PRO A C 1
ATOM 895 O O . PRO A 1 108 ? 7.385 3.985 -18.572 1.00 80.12 108 PRO A O 1
ATOM 898 N N . THR A 1 109 ? 8.506 3.027 -20.261 1.00 78.38 109 THR A N 1
ATOM 899 C CA . THR A 1 109 ? 8.522 1.675 -19.683 1.00 78.38 109 THR A CA 1
ATOM 900 C C . THR A 1 109 ? 9.292 1.624 -18.365 1.00 78.38 109 THR A C 1
ATOM 902 O O . THR A 1 109 ? 8.849 1.006 -17.401 1.00 78.38 109 THR A O 1
ATOM 905 N N . VAL A 1 110 ? 10.441 2.300 -18.307 1.00 80.69 110 VAL A N 1
ATOM 906 C CA . VAL A 1 110 ? 11.305 2.321 -17.120 1.00 80.69 110 VAL A CA 1
ATOM 907 C C . VAL A 1 110 ? 10.727 3.253 -16.053 1.00 80.69 110 VAL A C 1
ATOM 909 O O . VAL A 1 110 ? 10.760 2.911 -14.874 1.00 80.69 110 VAL A O 1
ATOM 912 N N . ASN A 1 111 ? 10.125 4.378 -16.458 1.00 86.44 111 ASN A N 1
ATOM 913 C CA . ASN A 1 111 ? 9.395 5.277 -15.563 1.00 86.44 111 ASN A CA 1
ATOM 914 C C . ASN A 1 111 ? 8.261 4.524 -14.848 1.00 86.44 111 ASN A C 1
ATOM 916 O O . ASN A 1 111 ? 8.220 4.523 -13.623 1.00 86.44 111 ASN A O 1
ATOM 920 N N . TYR A 1 112 ? 7.411 3.800 -15.583 1.00 81.19 112 TYR A N 1
ATOM 921 C CA . TYR A 1 112 ? 6.315 3.027 -14.992 1.00 81.19 112 TYR A CA 1
ATOM 922 C C . TYR A 1 112 ? 6.801 1.998 -13.962 1.00 81.19 112 TYR A C 1
ATOM 924 O O . TYR A 1 112 ? 6.304 1.965 -12.834 1.00 81.19 112 TYR A O 1
ATOM 932 N N . ILE A 1 113 ? 7.790 1.178 -14.337 1.00 84.00 113 ILE A N 1
ATOM 933 C CA . ILE A 1 113 ? 8.322 0.116 -13.473 1.00 84.00 113 ILE A CA 1
ATOM 934 C C . ILE A 1 113 ? 8.895 0.714 -12.188 1.00 84.00 113 ILE A C 1
ATOM 936 O O . ILE A 1 113 ? 8.579 0.240 -11.095 1.00 84.00 113 ILE A O 1
ATOM 940 N N . LEU A 1 114 ? 9.707 1.767 -12.303 1.00 84.25 114 LEU A N 1
ATOM 941 C CA . LEU A 1 114 ? 10.338 2.401 -11.149 1.00 84.25 114 LEU A CA 1
ATOM 942 C C . LEU A 1 114 ? 9.321 3.121 -10.268 1.00 84.25 114 LEU A C 1
ATOM 944 O O . LEU A 1 114 ? 9.329 2.899 -9.062 1.00 84.25 114 LEU A O 1
ATOM 948 N N . SER A 1 115 ? 8.415 3.920 -10.832 1.00 84.12 115 SER A N 1
ATOM 949 C CA . SER A 1 115 ? 7.422 4.668 -10.054 1.00 84.12 115 SER A CA 1
ATOM 950 C C . SER A 1 115 ? 6.512 3.752 -9.244 1.00 84.12 115 SER A C 1
ATOM 952 O O . SER A 1 115 ? 6.281 4.001 -8.064 1.00 84.12 115 SER A O 1
ATOM 954 N N . ILE A 1 116 ? 6.034 2.659 -9.844 1.00 85.56 116 ILE A N 1
ATOM 955 C CA . ILE A 1 116 ? 5.166 1.693 -9.162 1.00 85.56 116 ILE A CA 1
ATOM 956 C C . ILE A 1 116 ? 5.933 0.899 -8.109 1.00 85.56 116 ILE A C 1
ATOM 958 O O . ILE A 1 116 ? 5.423 0.693 -7.005 1.00 85.56 116 ILE A O 1
ATOM 962 N N . SER A 1 117 ? 7.163 0.482 -8.410 1.00 84.31 117 SER A N 1
ATOM 963 C CA . SER A 1 117 ? 8.000 -0.253 -7.455 1.00 84.31 117 SER A CA 1
ATOM 964 C C . SER A 1 117 ? 8.383 0.619 -6.258 1.00 84.31 117 SER A C 1
ATOM 966 O O . SER A 1 117 ? 8.274 0.180 -5.116 1.00 84.31 117 SER A O 1
ATOM 968 N N . ILE A 1 118 ? 8.765 1.877 -6.498 1.00 83.12 118 ILE A N 1
ATOM 969 C CA . ILE A 1 118 ? 9.099 2.842 -5.446 1.00 83.12 118 ILE A CA 1
ATOM 970 C C . ILE A 1 118 ? 7.856 3.170 -4.620 1.00 83.12 118 ILE A C 1
ATOM 972 O O . ILE A 1 118 ? 7.921 3.098 -3.398 1.00 83.12 118 IL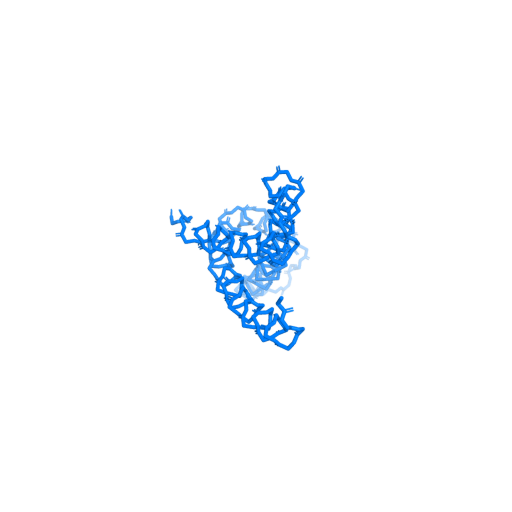E A O 1
ATOM 976 N N . ALA A 1 119 ? 6.717 3.479 -5.246 1.00 82.81 119 ALA A N 1
ATOM 977 C CA . ALA A 1 119 ? 5.499 3.824 -4.515 1.00 82.81 119 ALA A CA 1
ATOM 978 C C . ALA A 1 119 ? 4.988 2.655 -3.657 1.00 82.81 119 ALA A C 1
ATOM 980 O O . ALA A 1 119 ? 4.675 2.846 -2.483 1.00 82.81 119 ALA A O 1
ATOM 981 N N . SER A 1 120 ? 4.949 1.436 -4.208 1.00 82.25 120 SER A N 1
ATOM 982 C CA . SER A 1 120 ? 4.527 0.240 -3.464 1.00 82.25 120 SER A CA 1
ATOM 983 C C . SER A 1 120 ? 5.517 -0.149 -2.361 1.00 82.25 120 SER A C 1
ATOM 985 O O . SER A 1 120 ? 5.096 -0.426 -1.238 1.00 82.25 120 SER A O 1
ATOM 987 N N . GLY A 1 121 ? 6.825 -0.101 -2.631 1.00 80.75 121 GLY A N 1
ATOM 988 C CA . GLY A 1 121 ? 7.869 -0.366 -1.640 1.00 80.75 121 GLY A CA 1
ATOM 989 C C . GLY A 1 121 ? 7.878 0.662 -0.507 1.00 80.75 121 GLY A C 1
ATOM 990 O O . GLY A 1 121 ? 7.936 0.294 0.664 1.00 80.75 121 GLY A O 1
ATOM 991 N N . PHE A 1 122 ? 7.742 1.948 -0.830 1.00 79.94 122 PHE A N 1
ATOM 992 C CA . PHE A 1 122 ? 7.696 3.025 0.158 1.00 79.94 122 PHE A CA 1
ATOM 993 C C . PHE A 1 122 ? 6.454 2.926 1.049 1.00 79.94 122 PHE A C 1
ATOM 995 O O . PHE A 1 122 ? 6.545 3.097 2.263 1.00 79.94 122 PHE A O 1
ATOM 1002 N N . ILE A 1 123 ? 5.305 2.560 0.477 1.00 79.94 123 ILE A N 1
ATOM 1003 C CA . ILE A 1 123 ? 4.078 2.306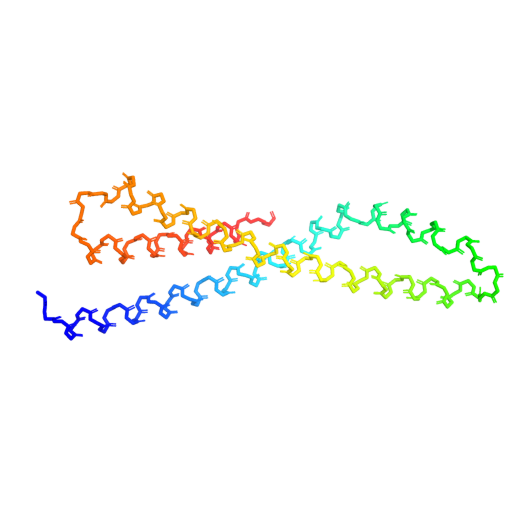 1.241 1.00 79.94 123 ILE A CA 1
ATOM 1004 C C . ILE A 1 123 ? 4.209 1.086 2.144 1.00 79.94 123 ILE A C 1
ATOM 1006 O O . ILE A 1 123 ? 3.813 1.148 3.307 1.00 79.94 123 ILE A O 1
ATOM 1010 N N . ALA A 1 124 ? 4.810 -0.000 1.659 1.00 76.56 124 ALA A N 1
ATOM 1011 C CA . ALA A 1 124 ? 5.082 -1.175 2.480 1.00 76.56 124 ALA A CA 1
ATOM 1012 C C . ALA A 1 124 ? 6.031 -0.850 3.651 1.00 76.56 124 ALA A C 1
ATOM 1014 O O . ALA A 1 124 ? 5.798 -1.291 4.781 1.00 76.56 124 ALA A O 1
ATOM 1015 N N . LEU A 1 125 ? 7.059 -0.025 3.419 1.00 77.31 125 LEU A N 1
ATOM 1016 C CA . LEU A 1 125 ? 7.985 0.436 4.457 1.00 77.31 125 LEU A CA 1
ATOM 1017 C C . LEU A 1 125 ? 7.301 1.336 5.490 1.00 77.31 125 LEU A C 1
ATOM 1019 O O . LEU A 1 125 ? 7.378 1.047 6.684 1.00 77.31 125 LEU A O 1
ATOM 1023 N N . LEU A 1 126 ? 6.582 2.376 5.054 1.00 70.25 126 LEU A N 1
ATOM 1024 C CA . LEU A 1 126 ? 5.821 3.254 5.952 1.00 70.25 126 LEU A CA 1
ATOM 1025 C C . LEU A 1 126 ? 4.807 2.466 6.785 1.00 70.25 126 LEU A C 1
ATOM 1027 O O . LEU A 1 126 ? 4.650 2.695 7.986 1.00 70.25 126 LEU A O 1
ATOM 1031 N N . SER A 1 127 ? 4.173 1.476 6.163 1.00 67.31 127 SER A N 1
ATOM 1032 C CA . SER A 1 127 ? 3.240 0.591 6.838 1.00 67.31 127 SER A CA 1
ATOM 1033 C C . SER A 1 127 ? 3.891 -0.282 7.919 1.00 67.31 127 SER A C 1
ATOM 1035 O O . SER A 1 127 ? 3.181 -0.745 8.810 1.00 67.31 127 SER A O 1
ATOM 1037 N N . THR A 1 128 ? 5.201 -0.522 7.852 1.00 69.19 128 THR A N 1
ATOM 1038 C CA . THR A 1 128 ? 5.947 -1.352 8.814 1.00 69.19 128 THR A CA 1
ATOM 1039 C C . THR A 1 128 ? 6.641 -0.502 9.886 1.00 69.19 128 THR A C 1
ATOM 1041 O O . THR A 1 128 ? 6.807 -0.954 11.017 1.00 69.19 128 THR A O 1
ATOM 1044 N N . GLY A 1 129 ? 7.004 0.745 9.565 1.00 57.94 129 GLY A N 1
ATOM 1045 C CA . GLY A 1 129 ? 7.716 1.667 10.458 1.00 57.94 129 GLY A CA 1
ATOM 1046 C C . GLY A 1 129 ? 6.866 2.332 11.546 1.00 57.94 129 GLY A C 1
ATOM 1047 O O . GLY A 1 129 ? 7.412 3.034 12.387 1.00 57.94 129 GLY A O 1
ATOM 1048 N N . THR A 1 130 ? 5.547 2.121 11.566 1.00 53.22 130 THR A N 1
ATOM 1049 C CA . THR A 1 130 ? 4.640 2.790 12.521 1.00 53.22 130 THR A CA 1
ATOM 1050 C C . THR A 1 130 ? 4.404 1.969 13.805 1.00 53.22 130 THR A C 1
ATOM 1052 O O . THR A 1 130 ? 3.284 1.950 14.319 1.00 53.22 130 THR A O 1
ATOM 1055 N N . ARG A 1 131 ? 5.433 1.256 14.287 1.00 41.47 131 ARG A N 1
ATOM 1056 C CA . ARG A 1 131 ? 5.394 0.559 15.585 1.00 41.47 131 ARG A CA 1
ATOM 1057 C C . ARG A 1 131 ? 5.405 1.538 16.752 1.00 41.47 131 ARG A C 1
ATOM 1059 O O . ARG A 1 131 ? 6.080 2.583 16.631 1.00 41.47 131 ARG A O 1
#

Mean predicted aligned error: 12.14 Å

Foldseek 3Di:
DPPVVLVVVVVVLVVVLVVLLVLLLVLQLVLLLVVLCVVCVVVLVVVLVVVVVPPVPDDPVVSVVVSVVVSVVVSSVVSNVCSVVVSVVQLVVQLCCQLVPVCVPPDPSVSNSVSSCCSSVVSSVVSVPSD

Organism: Strigamia maritima (NCBI:txid126957)

pLDDT: mean 70.47, std 11.46, range [41.47, 86.44]

Radius of gyration: 21.79 Å; Cα contacts (8 Å, |Δi|>4): 78; chains: 1; bounding box: 49×25×61 Å